Protein AF-A0A1H9TPV3-F1 (afdb_monomer)

Mean predicted aligned error: 10.5 Å

Sequence (121 aa):
MAPLAILGAVPGAVLAAYFYRLIKKPIMSWVGEFLGTGIIGSILSTPVMNWYWTMTANGDNELLAKASAAQSLFLFMPRFICATLIGGALGLTVVHGLRYSAYFVNLEHLYLKPSKKLGEK

Structure (mmCIF, N/CA/C/O backbone):
data_AF-A0A1H9TPV3-F1
#
_entry.id   AF-A0A1H9TPV3-F1
#
loop_
_atom_site.group_PDB
_atom_site.id
_atom_site.type_symbol
_atom_site.label_atom_id
_atom_site.label_alt_id
_atom_site.label_comp_id
_atom_site.label_asym_id
_atom_site.label_entity_id
_atom_site.label_seq_id
_atom_site.pdbx_PDB_ins_code
_atom_site.Cartn_x
_atom_site.Cartn_y
_atom_site.Cartn_z
_atom_site.occupancy
_atom_site.B_iso_or_equiv
_atom_site.auth_seq_id
_atom_site.auth_comp_id
_atom_site.auth_asym_id
_atom_site.auth_atom_id
_atom_site.pdbx_PDB_model_num
ATOM 1 N N . MET A 1 1 ? 15.555 -4.461 -5.938 1.00 46.47 1 MET A N 1
ATOM 2 C CA . MET A 1 1 ? 14.194 -4.584 -5.357 1.00 46.47 1 MET A CA 1
ATOM 3 C C . MET A 1 1 ? 13.685 -3.266 -4.777 1.00 46.47 1 MET A C 1
ATOM 5 O O . MET A 1 1 ? 12.577 -2.877 -5.115 1.00 46.47 1 MET A O 1
ATOM 9 N N . ALA A 1 2 ? 14.480 -2.554 -3.968 1.00 53.75 2 ALA A N 1
ATOM 10 C CA . ALA A 1 2 ? 14.039 -1.342 -3.263 1.00 53.75 2 ALA A CA 1
ATOM 11 C C . ALA A 1 2 ? 13.484 -0.187 -4.139 1.00 53.75 2 ALA A C 1
ATOM 13 O O . ALA A 1 2 ? 12.455 0.367 -3.758 1.00 53.75 2 ALA A O 1
ATOM 14 N N . PRO A 1 3 ? 14.051 0.158 -5.317 1.00 62.56 3 PRO A N 1
ATOM 15 C CA . PRO A 1 3 ? 13.566 1.320 -6.075 1.00 62.56 3 PRO A CA 1
ATOM 16 C C . PRO A 1 3 ? 12.153 1.143 -6.654 1.00 62.56 3 PRO A C 1
ATOM 18 O O . PRO A 1 3 ? 11.388 2.098 -6.744 1.00 62.56 3 PRO A O 1
ATOM 21 N N . LEU A 1 4 ? 11.772 -0.088 -7.010 1.00 65.00 4 LEU A N 1
ATOM 22 C CA . LEU A 1 4 ? 10.499 -0.354 -7.694 1.00 65.00 4 LEU A CA 1
ATOM 23 C C . LEU A 1 4 ? 9.310 -0.392 -6.744 1.00 65.00 4 LEU A C 1
ATOM 25 O O . LEU A 1 4 ? 8.201 -0.035 -7.127 1.00 65.00 4 LEU A O 1
ATOM 29 N N . ALA A 1 5 ? 9.545 -0.793 -5.495 1.00 67.81 5 ALA A N 1
ATOM 30 C CA . ALA A 1 5 ? 8.518 -0.736 -4.465 1.00 67.81 5 ALA A CA 1
ATOM 31 C C . ALA A 1 5 ? 8.112 0.717 -4.173 1.00 67.81 5 ALA A C 1
ATOM 33 O O . ALA A 1 5 ? 6.928 1.005 -4.034 1.00 67.81 5 ALA A O 1
ATOM 34 N N . ILE A 1 6 ? 9.081 1.640 -4.158 1.00 72.94 6 ILE A N 1
ATOM 35 C CA . ILE A 1 6 ? 8.832 3.070 -3.931 1.00 72.94 6 ILE A CA 1
ATOM 36 C C . ILE A 1 6 ? 8.018 3.666 -5.089 1.00 72.94 6 ILE A C 1
ATOM 38 O O . ILE A 1 6 ? 7.047 4.381 -4.849 1.00 72.94 6 ILE A O 1
ATOM 42 N N . LEU A 1 7 ? 8.350 3.318 -6.338 1.00 78.25 7 LEU A N 1
ATOM 43 C CA . LEU A 1 7 ? 7.632 3.795 -7.527 1.00 78.25 7 LEU A CA 1
ATOM 44 C C . LEU A 1 7 ? 6.160 3.371 -7.564 1.00 78.25 7 LEU A C 1
ATOM 46 O O . LEU A 1 7 ? 5.327 4.136 -8.039 1.00 78.25 7 LEU A O 1
ATOM 50 N N . GLY A 1 8 ? 5.833 2.179 -7.062 1.00 74.19 8 GLY A N 1
ATOM 51 C CA . GLY A 1 8 ? 4.444 1.730 -6.936 1.00 74.19 8 GLY A CA 1
ATOM 52 C C . GLY A 1 8 ? 3.726 2.320 -5.718 1.00 74.19 8 GLY A C 1
ATOM 53 O O . GLY A 1 8 ? 2.557 2.686 -5.814 1.00 74.19 8 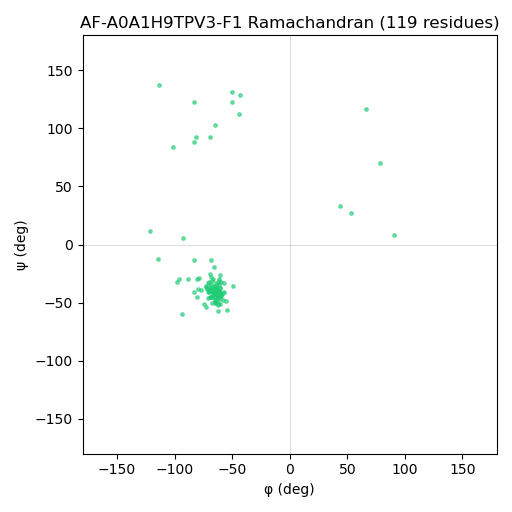GLY A O 1
ATOM 54 N N . ALA A 1 9 ? 4.424 2.456 -4.587 1.00 81.06 9 ALA A N 1
ATOM 55 C CA . ALA A 1 9 ? 3.831 2.901 -3.327 1.00 81.06 9 ALA A CA 1
ATOM 56 C C . ALA A 1 9 ? 3.395 4.373 -3.344 1.00 81.06 9 ALA A C 1
ATOM 58 O O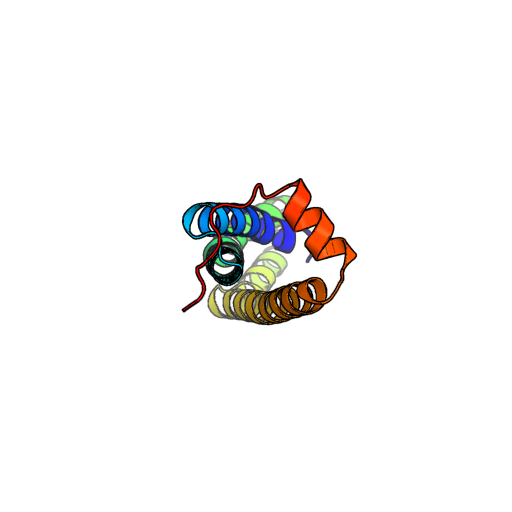 . ALA A 1 9 ? 2.380 4.711 -2.742 1.00 81.06 9 ALA A O 1
ATOM 59 N N . VAL A 1 10 ? 4.119 5.253 -4.043 1.00 84.12 10 VAL A N 1
ATOM 60 C CA . VAL A 1 10 ? 3.766 6.681 -4.139 1.00 84.12 10 VAL A CA 1
ATOM 61 C C . VAL A 1 10 ? 2.397 6.903 -4.811 1.00 84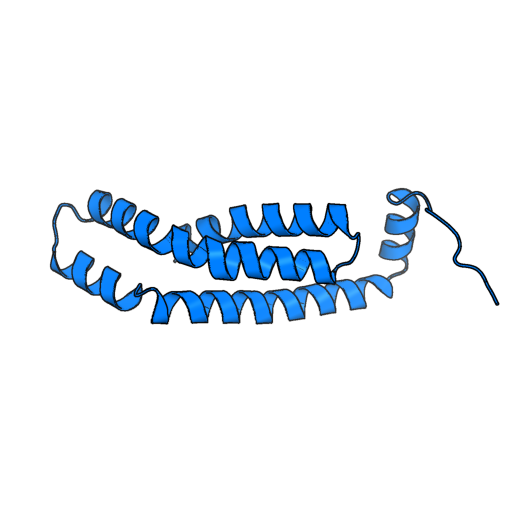.12 10 VAL A C 1
ATOM 63 O O . VAL A 1 10 ? 1.522 7.486 -4.167 1.00 84.12 10 VAL A O 1
ATOM 66 N N . PRO A 1 11 ? 2.139 6.435 -6.051 1.00 84.50 11 PRO A N 1
ATOM 67 C CA . PRO A 1 11 ? 0.817 6.561 -6.666 1.00 84.50 11 PRO A CA 1
ATOM 68 C C . PRO A 1 11 ? -0.255 5.770 -5.904 1.00 84.50 11 PRO A C 1
ATOM 70 O O . PRO A 1 11 ? -1.392 6.232 -5.810 1.00 84.50 11 PRO A O 1
ATOM 73 N N . GLY A 1 12 ? 0.107 4.631 -5.304 1.00 85.44 12 GLY A N 1
ATOM 74 C CA . GLY A 1 12 ? -0.743 3.869 -4.388 1.00 85.44 12 GLY A CA 1
ATOM 75 C C . GLY A 1 12 ? -1.274 4.684 -3.218 1.00 85.44 12 GLY A C 1
ATOM 76 O O . GLY A 1 12 ? -2.485 4.807 -3.052 1.00 85.44 12 GLY A O 1
ATOM 77 N N . ALA A 1 13 ? -0.375 5.291 -2.445 1.00 86.62 13 ALA A N 1
ATOM 78 C CA . ALA A 1 13 ? -0.716 6.091 -1.275 1.00 86.62 13 ALA A CA 1
ATOM 79 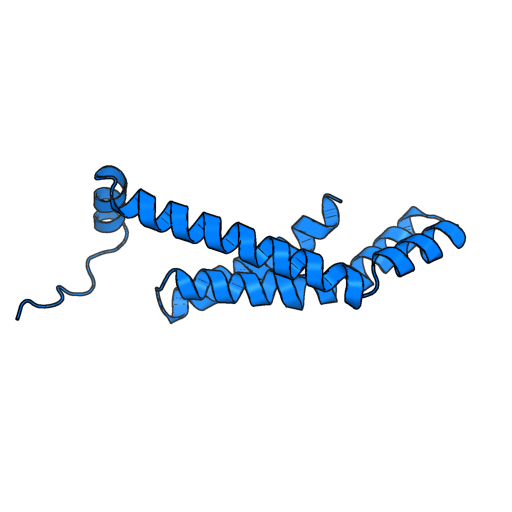C C . ALA A 1 13 ? -1.532 7.340 -1.645 1.00 86.62 13 ALA A C 1
ATOM 81 O O . ALA A 1 13 ? -2.464 7.712 -0.928 1.00 86.62 13 ALA A O 1
ATOM 82 N N . VAL A 1 14 ? -1.229 7.968 -2.787 1.00 89.06 14 VAL A N 1
ATOM 83 C CA . VAL A 1 14 ? -1.991 9.119 -3.294 1.00 89.06 14 VAL A CA 1
ATOM 84 C C . VAL A 1 14 ? -3.424 8.715 -3.645 1.00 89.06 14 VAL A C 1
ATOM 86 O O . VAL A 1 14 ? -4.366 9.384 -3.211 1.00 89.06 14 VAL A O 1
ATOM 89 N N . LEU A 1 15 ? -3.618 7.611 -4.376 1.00 86.44 15 LEU A N 1
ATOM 90 C CA . LEU A 1 15 ? -4.959 7.115 -4.700 1.00 86.44 15 LEU A CA 1
ATOM 91 C C . LEU A 1 15 ? -5.704 6.638 -3.451 1.00 86.44 15 LEU A C 1
ATOM 93 O O . LEU A 1 15 ? -6.882 6.954 -3.296 1.00 86.44 15 LEU A O 1
ATOM 97 N N . ALA A 1 16 ? -5.035 5.932 -2.541 1.00 86.94 16 ALA A N 1
ATOM 98 C CA . ALA A 1 16 ? -5.608 5.496 -1.272 1.00 86.94 16 ALA A CA 1
ATOM 99 C C . ALA A 1 16 ? -6.159 6.689 -0.472 1.00 86.94 16 ALA A C 1
ATOM 101 O O . ALA A 1 16 ? -7.325 6.693 -0.067 1.00 86.94 16 ALA A O 1
ATOM 102 N N . ALA A 1 17 ? -5.367 7.757 -0.340 1.00 85.50 17 ALA A N 1
ATOM 103 C CA . ALA A 1 17 ? -5.796 8.993 0.303 1.00 85.50 17 ALA A CA 1
ATOM 104 C C . ALA A 1 17 ? -6.947 9.679 -0.455 1.00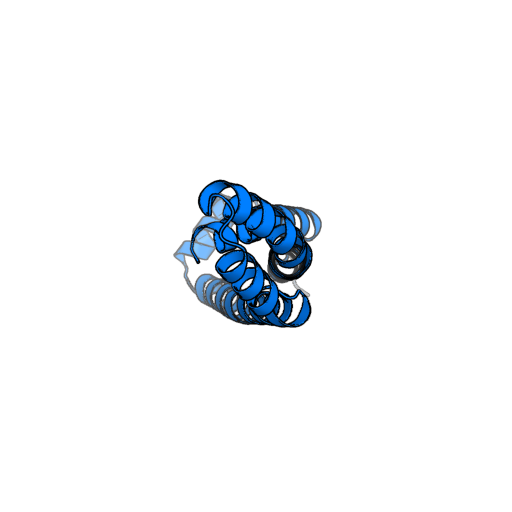 85.50 17 ALA A C 1
ATOM 106 O O . ALA A 1 17 ? -7.893 10.162 0.171 1.00 85.50 17 ALA A O 1
ATOM 107 N N . TYR A 1 18 ? -6.905 9.707 -1.790 1.00 90.50 18 TYR A N 1
ATOM 108 C CA . TYR A 1 18 ? -7.956 10.301 -2.619 1.00 90.50 18 TYR A CA 1
ATOM 109 C C . TYR A 1 18 ? -9.304 9.583 -2.442 1.00 90.50 18 TYR A C 1
ATOM 111 O O . TYR A 1 18 ? -10.300 10.216 -2.084 1.00 90.50 18 TYR A O 1
ATOM 119 N N . PHE A 1 19 ? -9.335 8.256 -2.585 1.00 87.25 19 PHE A N 1
ATOM 120 C CA . PHE A 1 19 ? -10.551 7.458 -2.403 1.00 87.25 19 PHE A CA 1
ATOM 121 C C . PHE A 1 19 ? -11.056 7.474 -0.954 1.00 87.25 19 PHE A C 1
ATOM 123 O O . PHE A 1 19 ? -12.268 7.547 -0.719 1.00 87.25 19 PHE A O 1
ATOM 130 N N . TYR A 1 20 ? -10.153 7.489 0.032 1.00 85.62 20 TYR A N 1
ATOM 131 C CA . TYR A 1 20 ? -10.539 7.659 1.432 1.00 85.62 20 TYR A CA 1
ATOM 132 C C . TYR A 1 20 ? -11.185 9.026 1.693 1.00 85.62 20 TYR A C 1
ATOM 134 O O . TYR A 1 20 ? -12.157 9.113 2.444 1.00 85.62 20 TYR A O 1
ATOM 142 N N . ARG A 1 21 ? -10.710 10.106 1.055 1.00 85.12 21 ARG A N 1
ATOM 143 C CA . ARG A 1 21 ? -11.324 11.438 1.198 1.00 85.12 21 ARG A CA 1
ATOM 144 C C . ARG A 1 21 ? -12.741 11.497 0.637 1.00 85.12 21 ARG A C 1
ATOM 146 O O . ARG A 1 21 ? -13.561 12.184 1.241 1.00 85.12 21 ARG A O 1
ATOM 153 N N . LEU A 1 22 ? -13.019 10.783 -0.454 1.00 83.69 22 LEU A N 1
ATOM 154 C CA . LEU A 1 22 ? -14.335 10.775 -1.097 1.00 83.69 22 LEU A CA 1
ATOM 155 C C . LEU A 1 22 ? -15.393 10.039 -0.268 1.00 83.69 22 LEU A C 1
ATOM 157 O O . LEU A 1 22 ? -16.500 10.539 -0.102 1.00 83.69 22 LEU A O 1
ATOM 161 N N . ILE A 1 23 ? -15.062 8.852 0.249 1.00 82.25 23 ILE A N 1
ATOM 162 C CA . ILE A 1 23 ? -16.073 7.929 0.799 1.00 82.25 23 ILE A CA 1
ATOM 163 C C . ILE A 1 23 ? -15.916 7.728 2.315 1.00 82.25 23 ILE A C 1
ATOM 165 O O . ILE A 1 23 ? -16.824 7.214 2.964 1.00 82.25 23 ILE A O 1
ATOM 169 N N . LYS A 1 24 ? -14.789 8.159 2.907 1.00 79.69 24 LYS A N 1
ATOM 170 C CA . LYS A 1 24 ? -14.482 8.071 4.351 1.00 79.69 24 LYS A CA 1
ATOM 171 C C . LYS A 1 24 ? -14.622 6.656 4.927 1.00 79.69 24 LYS A C 1
ATOM 173 O O . LYS A 1 24 ? -14.885 6.480 6.112 1.00 79.69 24 LYS A O 1
ATOM 178 N N . LYS A 1 25 ? -14.434 5.632 4.088 1.00 81.81 25 LYS A N 1
ATOM 179 C CA . LYS A 1 25 ? -14.432 4.221 4.489 1.00 81.81 25 LYS A CA 1
ATOM 180 C C . LYS A 1 25 ? -13.037 3.621 4.305 1.00 81.81 25 LYS A C 1
ATOM 182 O O . LYS A 1 25 ? -12.444 3.825 3.246 1.00 81.81 25 LYS A O 1
ATOM 187 N N . PRO A 1 26 ? -12.538 2.819 5.263 1.00 82.06 26 PRO A N 1
ATOM 188 C CA . PRO A 1 26 ? -11.208 2.207 5.173 1.00 82.06 26 PRO A CA 1
ATOM 189 C C . PRO A 1 26 ? -11.077 1.266 3.964 1.00 82.06 26 PRO A C 1
ATOM 191 O O . PRO A 1 26 ? -10.029 1.225 3.329 1.00 82.06 26 PRO A O 1
ATOM 194 N N . ILE A 1 27 ? -12.171 0.605 3.562 1.00 85.19 27 ILE A N 1
ATOM 195 C CA . ILE A 1 27 ? -12.217 -0.239 2.356 1.00 85.19 27 ILE A CA 1
ATOM 196 C C . ILE A 1 27 ? -11.880 0.546 1.075 1.00 85.19 27 ILE A C 1
ATOM 198 O O . ILE A 1 27 ? -11.278 0.002 0.159 1.00 85.19 27 ILE A O 1
ATOM 202 N N . MET A 1 28 ? -12.217 1.839 1.014 1.00 86.12 28 MET A N 1
ATOM 203 C CA . MET A 1 28 ? -11.958 2.672 -0.165 1.00 86.12 28 MET A CA 1
ATOM 204 C C . MET A 1 28 ? -10.504 3.128 -0.243 1.00 86.12 28 MET A C 1
ATOM 206 O O . MET A 1 28 ? -9.973 3.271 -1.339 1.00 86.12 28 MET A O 1
ATOM 210 N N . SER A 1 29 ? -9.835 3.264 0.905 1.00 87.69 29 SER A N 1
ATOM 211 C CA . SER A 1 29 ? -8.380 3.429 0.943 1.00 87.69 29 SER A CA 1
ATOM 212 C C . SER A 1 29 ? -7.689 2.210 0.334 1.00 87.69 29 SER A C 1
ATOM 214 O O . SER A 1 29 ? -6.799 2.354 -0.498 1.00 87.69 29 SER A O 1
ATOM 216 N N . TRP A 1 30 ? -8.152 1.008 0.690 1.00 89.62 30 TRP A N 1
ATOM 217 C CA . TRP A 1 30 ? -7.604 -0.233 0.150 1.00 89.62 30 TRP A CA 1
ATOM 218 C C . TRP A 1 30 ? -7.826 -0.383 -1.360 1.00 89.62 30 TRP A C 1
ATOM 220 O O . TRP A 1 30 ? -6.898 -0.743 -2.077 1.00 89.62 30 TRP A O 1
ATOM 230 N N . VAL A 1 31 ? -9.019 -0.049 -1.866 1.00 88.50 31 VAL A N 1
ATOM 231 C CA . VAL A 1 31 ? -9.294 -0.048 -3.316 1.00 88.50 31 VAL A CA 1
ATOM 232 C C . VAL A 1 31 ? -8.370 0.927 -4.051 1.00 88.50 31 VAL A C 1
ATOM 234 O O . VAL A 1 31 ? -7.833 0.589 -5.105 1.00 88.50 31 VAL A O 1
ATOM 237 N N . GLY A 1 32 ? -8.137 2.114 -3.483 1.00 87.75 32 GLY A N 1
ATOM 238 C CA . GLY A 1 32 ? -7.183 3.074 -4.033 1.00 87.75 32 GLY A CA 1
ATOM 239 C C . GLY A 1 32 ? -5.755 2.529 -4.081 1.00 87.75 32 GLY A C 1
ATOM 240 O O . GLY A 1 32 ? -5.071 2.699 -5.086 1.00 87.75 32 GLY A O 1
ATOM 241 N N . GLU A 1 33 ? -5.328 1.810 -3.046 1.00 88.31 33 GLU A N 1
ATOM 242 C CA . GLU A 1 33 ? -4.000 1.198 -2.997 1.00 88.31 33 GLU A CA 1
ATOM 243 C C . GLU A 1 33 ? -3.851 0.013 -3.959 1.00 88.31 33 GLU A C 1
ATOM 245 O O . GLU A 1 33 ? -2.825 -0.131 -4.623 1.00 88.31 33 GLU A O 1
ATOM 250 N N . PHE A 1 34 ? -4.898 -0.798 -4.106 1.00 89.81 34 PHE A N 1
ATOM 251 C CA . PHE A 1 34 ? -4.954 -1.876 -5.089 1.00 89.81 34 PHE A CA 1
ATOM 252 C C . PHE A 1 34 ? -4.831 -1.341 -6.521 1.00 89.81 34 PHE A C 1
ATOM 254 O O . PHE A 1 34 ? -4.031 -1.839 -7.313 1.00 89.81 34 PHE A O 1
ATOM 261 N N . LEU A 1 35 ? -5.581 -0.289 -6.857 1.00 88.81 35 LEU A N 1
ATOM 262 C CA . LEU A 1 35 ? -5.515 0.335 -8.179 1.00 88.81 35 LEU A CA 1
ATOM 263 C C . LEU A 1 35 ? -4.177 1.056 -8.399 1.00 88.81 35 LEU A C 1
ATOM 265 O O . LEU A 1 35 ? -3.556 0.897 -9.451 1.00 88.81 35 LEU A O 1
ATOM 269 N N . GLY A 1 36 ? -3.716 1.822 -7.411 1.00 86.06 36 GLY A N 1
ATOM 270 C CA . GLY A 1 36 ? -2.518 2.650 -7.515 1.00 86.06 36 GLY A CA 1
ATOM 271 C C . GLY A 1 36 ? -1.214 1.854 -7.472 1.00 86.06 36 GLY A C 1
ATOM 272 O O . GLY A 1 36 ? -0.398 1.997 -8.375 1.00 86.06 36 GLY A O 1
ATOM 273 N N . THR A 1 37 ? -1.017 0.977 -6.487 1.00 88.38 37 THR A N 1
ATOM 274 C CA . THR A 1 37 ? 0.200 0.151 -6.378 1.00 88.38 37 THR A CA 1
ATOM 275 C C . THR A 1 37 ? 0.109 -1.096 -7.258 1.00 88.38 37 THR A C 1
ATOM 277 O O . THR A 1 37 ? 1.086 -1.467 -7.908 1.00 88.38 37 THR A O 1
ATOM 280 N N . GLY A 1 38 ? -1.057 -1.748 -7.299 1.00 84.31 38 GLY A N 1
ATOM 281 C CA . GLY A 1 38 ? -1.251 -3.021 -7.996 1.00 84.31 38 GLY A CA 1
ATOM 282 C C . GLY A 1 38 ? -1.270 -2.878 -9.517 1.00 84.31 38 GLY A C 1
ATOM 283 O O . GLY A 1 38 ? -0.494 -3.544 -10.204 1.00 84.31 38 GLY A O 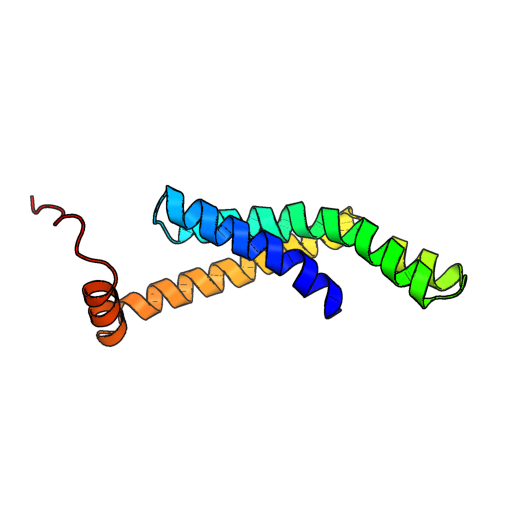1
ATOM 284 N N . ILE A 1 39 ? -2.120 -1.996 -10.052 1.00 84.94 39 ILE A N 1
ATOM 285 C CA . ILE A 1 39 ? -2.302 -1.835 -11.506 1.00 84.94 39 ILE A CA 1
ATOM 286 C C . ILE A 1 39 ? -1.399 -0.728 -12.054 1.00 84.94 39 ILE A C 1
ATOM 288 O O . ILE A 1 39 ? -0.542 -0.981 -12.895 1.00 84.94 39 ILE A O 1
ATOM 292 N N . ILE A 1 40 ? -1.548 0.501 -11.561 1.00 85.62 40 ILE A N 1
ATOM 293 C CA . ILE A 1 40 ? -0.812 1.655 -12.100 1.00 85.62 40 ILE A CA 1
ATOM 294 C C . ILE A 1 40 ? 0.687 1.518 -11.802 1.00 85.62 40 ILE A C 1
ATOM 296 O O . ILE A 1 40 ? 1.520 1.686 -12.692 1.00 85.62 40 ILE A O 1
ATOM 300 N N . GLY A 1 41 ? 1.037 1.145 -10.572 1.00 83.31 41 GLY A N 1
ATOM 301 C CA . GLY A 1 41 ? 2.413 0.958 -10.128 1.00 83.31 41 GLY A CA 1
ATOM 302 C C . GLY A 1 41 ? 3.137 -0.155 -10.880 1.00 83.31 41 GLY A C 1
ATOM 303 O O . GLY A 1 41 ? 4.308 0.011 -11.222 1.00 83.31 41 GLY A O 1
ATOM 304 N N . SER A 1 42 ? 2.455 -1.257 -11.208 1.00 81.88 42 SER A N 1
ATOM 305 C CA . SER A 1 42 ? 3.061 -2.337 -11.996 1.00 81.88 42 SER A CA 1
ATOM 306 C C . SER A 1 42 ? 3.286 -1.930 -13.452 1.00 81.88 42 SER A C 1
ATOM 308 O O . SER A 1 42 ? 4.371 -2.181 -13.977 1.00 81.88 42 SER A O 1
ATOM 310 N N . ILE A 1 43 ? 2.334 -1.223 -14.072 1.00 82.44 43 ILE A N 1
ATOM 311 C CA . ILE A 1 43 ? 2.476 -0.700 -15.439 1.00 82.44 43 ILE A CA 1
ATOM 312 C C . ILE A 1 43 ? 3.630 0.302 -15.510 1.00 82.44 43 ILE A C 1
ATOM 314 O O . ILE A 1 43 ? 4.514 0.137 -16.348 1.00 82.44 43 ILE A O 1
ATOM 318 N N . LEU A 1 44 ? 3.679 1.289 -14.607 1.00 80.12 44 LEU A N 1
ATOM 319 C CA . LEU A 1 44 ? 4.725 2.321 -14.586 1.00 80.12 44 LEU A CA 1
ATOM 320 C C . LEU A 1 44 ? 6.109 1.776 -14.212 1.00 80.12 44 LEU A C 1
ATOM 322 O O . LEU A 1 44 ? 7.121 2.304 -14.669 1.00 80.12 44 LEU A O 1
ATOM 326 N N . SER A 1 45 ? 6.181 0.697 -13.432 1.00 76.94 45 SER A N 1
ATOM 327 C CA . SER A 1 45 ? 7.464 0.086 -13.066 1.00 76.94 45 SER A CA 1
ATOM 328 C C . SER A 1 45 ? 8.190 -0.537 -14.262 1.00 76.94 45 SER A C 1
ATOM 330 O O . SER A 1 45 ? 9.422 -0.555 -14.277 1.00 76.94 45 SER A O 1
ATOM 332 N N . THR A 1 46 ? 7.459 -1.018 -15.278 1.00 72.69 46 THR A N 1
ATOM 333 C CA . THR A 1 46 ? 8.061 -1.659 -16.461 1.00 72.69 46 THR A CA 1
ATOM 334 C C . THR A 1 46 ? 8.928 -0.713 -17.316 1.00 72.69 46 THR A C 1
ATOM 336 O O . THR A 1 46 ? 10.090 -1.066 -17.543 1.00 72.69 46 THR A O 1
ATOM 339 N N . PRO A 1 47 ? 8.479 0.493 -17.738 1.00 73.56 47 PRO A N 1
ATOM 340 C CA . PRO A 1 47 ? 9.329 1.429 -18.473 1.00 73.56 47 PRO A CA 1
ATOM 341 C C . PRO A 1 47 ? 10.386 2.085 -17.581 1.00 73.56 47 PRO A C 1
ATOM 343 O O . PRO A 1 47 ? 11.511 2.284 -18.034 1.00 73.56 47 PRO A O 1
ATOM 346 N N . VAL A 1 48 ? 10.064 2.393 -16.317 1.00 74.81 48 VAL A N 1
ATOM 347 C CA . VAL A 1 48 ? 10.998 3.090 -15.419 1.00 74.81 48 VAL A CA 1
ATOM 348 C C . VAL A 1 48 ? 12.209 2.222 -15.099 1.00 74.81 48 VAL A C 1
ATOM 350 O O . VAL A 1 48 ? 13.333 2.717 -15.127 1.00 74.81 48 VAL A O 1
ATOM 353 N N . MET A 1 49 ? 12.020 0.921 -14.859 1.00 72.75 49 MET A N 1
ATOM 354 C CA . MET A 1 49 ? 13.169 0.038 -14.676 1.00 72.75 49 MET A CA 1
ATOM 355 C C . MET A 1 49 ? 13.930 -0.163 -15.984 1.00 72.75 49 MET A C 1
ATOM 357 O O . MET A 1 49 ? 15.154 -0.154 -15.946 1.00 72.75 49 MET A O 1
ATOM 361 N N . ASN A 1 50 ? 13.261 -0.308 -17.133 1.00 70.56 50 ASN A N 1
ATOM 362 C CA . ASN A 1 50 ? 13.990 -0.437 -18.395 1.00 70.56 50 ASN A CA 1
ATOM 363 C C . ASN A 1 50 ? 14.896 0.785 -18.630 1.00 70.56 50 ASN A C 1
ATOM 365 O O . ASN A 1 50 ? 16.066 0.637 -18.971 1.00 70.56 50 ASN A O 1
ATOM 369 N N . TRP A 1 51 ? 14.396 1.986 -18.335 1.00 72.75 51 TRP A N 1
ATOM 370 C CA . TRP A 1 51 ? 15.176 3.220 -18.395 1.00 72.75 51 TRP A CA 1
ATOM 371 C C . TRP A 1 51 ? 16.327 3.251 -17.374 1.00 72.75 51 TRP A C 1
ATOM 373 O O . TRP A 1 51 ? 17.473 3.499 -17.748 1.00 72.75 51 TRP A O 1
ATOM 383 N N . TYR A 1 52 ? 16.055 2.924 -16.106 1.00 72.25 52 TYR A N 1
ATOM 384 C CA . TYR A 1 52 ? 17.062 2.901 -15.037 1.00 72.25 52 TYR A CA 1
ATOM 385 C C . TYR A 1 52 ? 18.180 1.881 -15.304 1.00 72.25 52 TYR A C 1
ATOM 387 O O . TYR A 1 52 ? 19.361 2.162 -15.100 1.00 72.25 52 TYR A O 1
ATOM 395 N N . TRP A 1 53 ? 17.816 0.696 -15.796 1.00 67.31 53 TRP A N 1
ATOM 396 C CA . TRP A 1 53 ? 18.758 -0.374 -16.110 1.00 67.31 53 TRP A CA 1
ATOM 397 C C . TRP A 1 53 ? 19.573 -0.061 -17.364 1.00 67.31 53 TRP A C 1
ATOM 399 O O . TRP A 1 53 ? 20.767 -0.331 -17.383 1.00 67.31 53 TRP A O 1
ATOM 409 N N . THR A 1 54 ? 18.976 0.590 -18.366 1.00 66.06 54 THR A N 1
ATOM 410 C CA . THR A 1 54 ? 19.706 1.060 -19.557 1.00 66.06 54 THR A CA 1
ATOM 411 C C . THR A 1 54 ? 20.758 2.111 -19.196 1.00 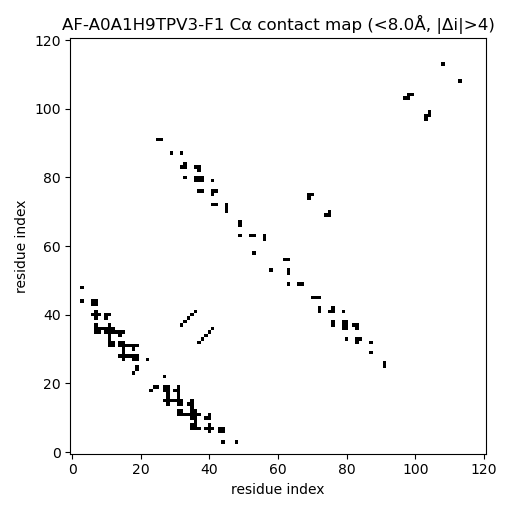66.06 54 THR A C 1
ATOM 413 O O . THR A 1 54 ? 21.867 2.062 -19.718 1.00 66.06 54 THR A O 1
ATOM 416 N N . MET A 1 55 ? 20.457 3.019 -18.259 1.00 65.88 55 MET A N 1
ATOM 417 C CA . MET A 1 55 ? 21.446 3.982 -17.751 1.00 65.88 55 MET A CA 1
ATOM 418 C C . MET A 1 55 ? 22.534 3.343 -16.879 1.00 65.88 55 MET A C 1
ATOM 420 O O . MET A 1 55 ? 23.663 3.820 -16.873 1.00 65.88 55 MET A O 1
ATOM 424 N N . THR A 1 56 ? 22.208 2.286 -16.131 1.00 65.12 56 THR A N 1
ATOM 425 C CA . THR A 1 56 ? 23.137 1.676 -15.162 1.00 65.12 56 THR A CA 1
ATOM 426 C C . THR A 1 56 ? 24.025 0.594 -15.790 1.00 65.12 56 THR A C 1
ATOM 428 O O . THR A 1 56 ? 25.147 0.388 -15.339 1.00 65.12 56 THR A O 1
ATOM 431 N N . ALA A 1 57 ? 23.548 -0.103 -16.827 1.00 60.97 57 ALA A N 1
ATOM 432 C CA . ALA A 1 57 ? 24.203 -1.291 -17.380 1.00 60.97 57 ALA A CA 1
ATOM 433 C C . ALA A 1 57 ? 25.172 -1.026 -18.550 1.00 60.97 57 ALA A C 1
ATOM 435 O O . ALA A 1 57 ? 25.652 -1.992 -19.129 1.00 60.97 57 ALA A O 1
ATOM 436 N N . ASN A 1 58 ? 25.451 0.232 -18.931 1.00 60.44 58 ASN A N 1
ATOM 437 C CA . ASN A 1 58 ? 26.438 0.599 -19.971 1.00 60.44 58 ASN A CA 1
ATOM 438 C C . ASN A 1 58 ? 26.410 -0.271 -21.258 1.00 60.44 58 ASN A C 1
ATOM 440 O O . ASN A 1 58 ? 27.441 -0.492 -21.886 1.00 60.44 58 ASN A O 1
ATOM 444 N N . GLY A 1 59 ? 25.235 -0.758 -21.678 1.00 58.50 59 GLY A N 1
ATOM 445 C CA . GLY A 1 59 ? 25.073 -1.536 -22.914 1.00 58.50 59 GLY A CA 1
ATOM 446 C C . GLY A 1 59 ? 25.214 -3.063 -22.804 1.00 58.50 59 GLY A C 1
ATOM 447 O O . GLY A 1 59 ? 25.183 -3.728 -23.841 1.00 58.50 59 GLY A O 1
ATOM 448 N N . ASP A 1 60 ? 25.307 -3.650 -21.604 1.00 62.22 60 ASP A N 1
ATOM 449 C CA . ASP A 1 60 ? 25.294 -5.113 -21.437 1.00 62.22 60 ASP A CA 1
ATOM 450 C C . ASP A 1 60 ? 23.908 -5.712 -21.754 1.00 62.22 60 ASP A C 1
ATOM 452 O O . ASP A 1 60 ? 23.008 -5.822 -20.910 1.00 62.22 60 ASP A O 1
ATOM 456 N N . ASN A 1 61 ? 23.741 -6.122 -23.013 1.00 61.56 61 ASN A N 1
ATOM 457 C CA . ASN A 1 61 ? 22.483 -6.608 -23.589 1.00 61.56 61 ASN A CA 1
ATOM 458 C C . ASN A 1 61 ? 21.920 -7.864 -22.894 1.00 61.56 61 ASN A C 1
ATOM 460 O O . ASN A 1 61 ? 20.705 -8.070 -22.881 1.00 61.56 61 ASN A O 1
ATOM 464 N N . GLU A 1 62 ? 22.765 -8.695 -22.274 1.00 60.78 62 GLU A N 1
ATOM 465 C CA . GLU A 1 62 ? 22.321 -9.916 -21.582 1.00 60.78 62 GLU A CA 1
ATOM 466 C C . GLU A 1 62 ? 21.579 -9.608 -20.267 1.00 60.78 62 GLU A C 1
ATOM 468 O O . GLU A 1 62 ? 20.563 -10.234 -19.946 1.00 60.78 62 GLU A O 1
ATOM 473 N N . LEU A 1 63 ? 22.043 -8.600 -19.520 1.00 59.78 63 LEU A N 1
ATOM 474 C CA . LEU A 1 63 ? 21.398 -8.141 -18.287 1.00 59.78 63 LEU A CA 1
ATOM 475 C C . LEU A 1 63 ? 20.057 -7.458 -18.581 1.00 59.78 63 LEU A C 1
ATOM 477 O O . LEU A 1 63 ? 19.089 -7.665 -17.848 1.00 59.78 63 LEU A O 1
ATOM 481 N N . LEU A 1 64 ? 19.980 -6.713 -19.686 1.00 60.34 64 LEU A N 1
ATOM 482 C CA . LEU A 1 64 ? 18.748 -6.095 -20.183 1.00 60.34 64 LEU A CA 1
ATOM 483 C C . LEU A 1 64 ? 17.712 -7.150 -20.611 1.00 60.34 64 LEU A C 1
ATOM 485 O O . LEU A 1 64 ? 16.534 -7.048 -20.258 1.00 60.34 64 LEU A O 1
ATOM 489 N N . ALA A 1 65 ? 18.153 -8.217 -21.285 1.00 59.59 65 ALA A N 1
ATOM 490 C CA . ALA A 1 65 ? 17.288 -9.326 -21.685 1.00 59.59 65 ALA A CA 1
ATOM 491 C C . ALA A 1 65 ? 16.716 -10.087 -20.472 1.00 59.59 65 ALA A C 1
ATOM 493 O O . ALA A 1 65 ? 15.504 -10.329 -20.414 1.00 59.59 65 ALA A O 1
ATOM 494 N N . LYS A 1 66 ? 17.551 -10.397 -19.466 1.00 57.81 66 LYS A N 1
ATOM 495 C CA . LYS A 1 66 ? 17.124 -11.067 -18.219 1.00 57.81 66 LYS A CA 1
ATOM 496 C C . LYS A 1 66 ? 16.218 -10.186 -17.354 1.00 57.81 66 LYS A C 1
ATOM 498 O O . LYS A 1 66 ? 15.249 -10.695 -16.784 1.00 57.81 66 LYS A O 1
ATOM 503 N N . ALA A 1 67 ? 16.477 -8.877 -17.299 1.00 59.94 67 ALA A N 1
ATOM 504 C CA . ALA A 1 67 ? 15.601 -7.918 -16.630 1.00 59.94 67 ALA A CA 1
ATOM 505 C C . ALA A 1 67 ? 14.228 -7.839 -17.315 1.00 59.94 67 ALA A C 1
ATOM 507 O O . ALA A 1 67 ? 13.214 -7.858 -16.623 1.00 59.94 67 ALA A O 1
ATOM 508 N N . SER A 1 68 ? 14.163 -7.842 -18.653 1.00 58.03 68 SER A N 1
ATOM 509 C CA . SER A 1 68 ? 12.880 -7.797 -19.373 1.00 58.03 68 SER A CA 1
ATOM 510 C C . SER A 1 68 ? 12.031 -9.062 -19.169 1.00 58.03 68 SER A C 1
ATOM 512 O O . SER A 1 68 ? 10.818 -8.961 -18.990 1.00 58.03 68 SER A O 1
ATOM 514 N N . ALA A 1 69 ? 12.652 -10.247 -19.101 1.00 56.97 69 ALA A N 1
ATOM 515 C CA . ALA A 1 69 ? 11.945 -11.514 -18.903 1.00 56.97 69 ALA A CA 1
ATOM 516 C C . ALA A 1 69 ? 11.328 -11.619 -17.495 1.00 56.97 69 ALA A C 1
ATOM 518 O O . ALA A 1 69 ? 10.149 -11.952 -17.349 1.00 56.97 69 ALA A O 1
ATOM 519 N N . ALA A 1 70 ? 12.092 -11.253 -16.458 1.00 54.69 70 ALA A N 1
ATOM 520 C CA . ALA A 1 70 ? 11.627 -11.220 -15.066 1.00 54.69 70 ALA A CA 1
ATOM 521 C C . ALA A 1 70 ? 10.583 -10.116 -14.788 1.00 54.69 70 ALA A C 1
ATOM 523 O O . ALA A 1 70 ? 9.933 -10.107 -13.737 1.00 54.69 70 ALA A O 1
ATOM 524 N N . GLN A 1 71 ? 10.434 -9.181 -15.724 1.00 60.38 71 GLN A N 1
ATOM 525 C CA . GLN A 1 71 ? 9.623 -7.976 -15.605 1.00 60.38 71 GLN A CA 1
ATOM 526 C C . GLN A 1 71 ? 8.548 -7.881 -16.682 1.00 60.38 71 GLN A C 1
ATOM 528 O O . GLN A 1 71 ? 7.909 -6.837 -16.829 1.00 60.38 71 GLN A O 1
ATOM 533 N N . SER A 1 72 ? 8.321 -8.975 -17.415 1.00 63.12 72 SER A N 1
ATOM 534 C CA . SER A 1 72 ? 7.142 -9.094 -18.257 1.00 63.12 72 SER A CA 1
ATOM 535 C C . SER A 1 72 ? 5.925 -8.729 -17.410 1.00 63.12 72 SER A C 1
ATOM 5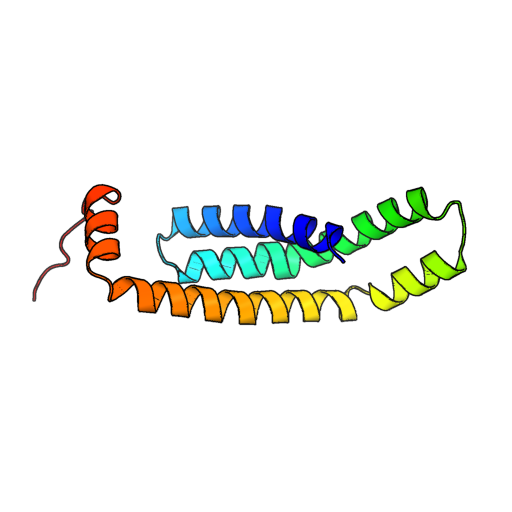37 O O . SER A 1 72 ? 5.780 -9.177 -16.266 1.00 63.12 72 SER A O 1
ATOM 539 N N . LEU A 1 73 ? 5.075 -7.858 -17.954 1.00 64.88 73 LEU A N 1
ATOM 540 C CA . LEU A 1 73 ? 3.915 -7.319 -17.245 1.00 64.88 73 LEU A CA 1
ATOM 541 C C . LEU A 1 73 ? 3.090 -8.446 -16.598 1.00 64.88 73 LEU A C 1
ATOM 543 O O . LEU A 1 73 ? 2.631 -8.313 -15.470 1.00 64.88 73 LEU A O 1
ATOM 547 N N . PHE A 1 74 ? 3.016 -9.599 -17.266 1.00 70.25 74 PHE A N 1
ATOM 548 C CA . PHE A 1 74 ? 2.314 -10.800 -16.822 1.00 70.25 74 PHE A CA 1
ATOM 549 C C . PHE A 1 74 ? 2.931 -11.533 -15.626 1.00 70.25 74 PHE A C 1
ATOM 551 O O . PHE A 1 74 ? 2.192 -12.196 -14.911 1.00 70.25 74 PHE A O 1
ATOM 558 N N . LEU A 1 75 ? 4.237 -11.426 -15.367 1.00 72.12 75 LEU A N 1
ATOM 559 C CA . LEU A 1 75 ? 4.869 -12.002 -14.167 1.00 72.12 75 LEU A CA 1
ATOM 560 C C . LEU A 1 75 ? 5.005 -10.970 -13.043 1.00 72.12 75 LEU A C 1
ATOM 562 O O . LEU A 1 75 ? 4.964 -11.307 -11.858 1.00 72.12 75 LEU A O 1
ATOM 566 N N . PHE A 1 76 ? 5.146 -9.697 -13.407 1.00 74.06 76 PHE A N 1
ATOM 567 C CA . PHE A 1 76 ? 5.351 -8.610 -12.459 1.00 74.06 76 PHE A CA 1
ATOM 568 C C . PHE A 1 76 ? 4.039 -8.138 -11.817 1.00 74.06 76 PHE A C 1
ATOM 570 O O . PHE A 1 76 ? 3.968 -8.000 -10.596 1.00 74.06 76 PHE A O 1
ATOM 577 N N . MET A 1 77 ? 2.983 -7.948 -12.613 1.00 81.00 77 MET A N 1
ATOM 578 C CA . MET A 1 77 ? 1.677 -7.465 -12.151 1.00 81.00 77 MET A CA 1
ATOM 579 C C . MET A 1 77 ? 1.015 -8.392 -11.115 1.00 81.00 77 MET A C 1
ATOM 581 O O . MET A 1 77 ? 0.571 -7.874 -10.087 1.00 81.00 77 MET A O 1
ATOM 585 N N . PRO A 1 78 ? 1.002 -9.736 -11.268 1.00 83.06 78 PRO A N 1
ATOM 586 C CA . PRO A 1 78 ? 0.409 -10.615 -10.260 1.00 83.06 78 PRO A CA 1
ATOM 587 C C . PRO A 1 78 ? 1.083 -10.493 -8.896 1.00 83.06 78 PRO A C 1
ATOM 589 O O . PRO A 1 78 ? 0.402 -10.495 -7.880 1.00 83.06 78 PRO A O 1
ATOM 592 N N . ARG A 1 79 ? 2.409 -10.311 -8.847 1.00 82.44 79 ARG A N 1
ATOM 593 C CA . ARG A 1 79 ? 3.131 -10.141 -7.578 1.00 82.44 79 ARG A CA 1
ATOM 594 C C . ARG A 1 79 ? 2.719 -8.860 -6.852 1.00 82.44 79 ARG A C 1
ATOM 596 O O . ARG A 1 79 ? 2.572 -8.880 -5.634 1.00 82.44 79 ARG A O 1
ATOM 603 N N . PHE A 1 80 ? 2.514 -7.767 -7.585 1.00 82.12 80 PHE A N 1
ATOM 604 C CA . PHE A 1 80 ? 2.041 -6.498 -7.018 1.00 82.12 80 PHE A CA 1
ATOM 605 C C . PHE A 1 80 ? 0.585 -6.591 -6.560 1.00 82.12 80 PHE A C 1
ATOM 607 O O . PHE A 1 80 ? 0.236 -6.105 -5.484 1.00 82.12 80 PHE A O 1
ATOM 614 N N . ILE A 1 81 ? -0.252 -7.292 -7.322 1.00 86.50 81 ILE A N 1
ATOM 615 C CA . ILE A 1 81 ? -1.626 -7.608 -6.932 1.00 86.50 81 ILE A CA 1
ATOM 616 C C . ILE A 1 81 ? -1.638 -8.448 -5.646 1.00 86.50 81 ILE A C 1
ATOM 618 O O . ILE A 1 81 ? -2.264 -8.057 -4.669 1.00 86.50 81 ILE A O 1
ATOM 622 N N . CYS A 1 82 ? -0.881 -9.542 -5.572 1.00 87.50 82 CYS A N 1
ATOM 623 C CA . CYS A 1 82 ? -0.799 -10.362 -4.362 1.00 87.50 82 CYS A CA 1
ATOM 624 C C . CYS A 1 82 ? -0.269 -9.569 -3.158 1.00 87.50 82 CYS A C 1
ATOM 626 O O . CYS A 1 82 ? -0.819 -9.677 -2.064 1.00 87.50 82 CYS A O 1
ATOM 628 N N . ALA A 1 83 ? 0.755 -8.734 -3.357 1.00 86.81 83 ALA A N 1
ATOM 629 C CA . ALA A 1 83 ? 1.299 -7.888 -2.299 1.00 86.81 83 ALA A CA 1
ATOM 630 C C . ALA A 1 83 ? 0.261 -6.885 -1.763 1.00 86.81 83 ALA A C 1
ATOM 632 O O . ALA A 1 83 ? 0.126 -6.742 -0.549 1.00 86.81 83 ALA A O 1
ATOM 633 N N . THR A 1 84 ? -0.510 -6.236 -2.642 1.00 88.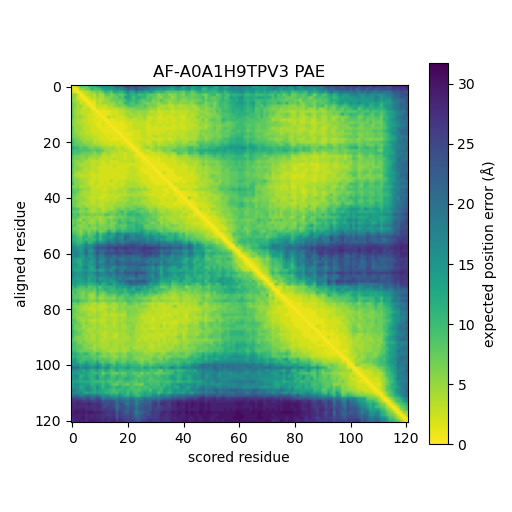62 84 THR A N 1
ATOM 634 C CA . THR A 1 84 ? -1.566 -5.281 -2.246 1.00 88.62 84 THR A CA 1
ATOM 635 C C . THR A 1 84 ? -2.781 -5.959 -1.608 1.00 88.62 84 THR A C 1
ATOM 637 O O . THR A 1 84 ? -3.381 -5.401 -0.687 1.00 88.62 84 THR A O 1
ATOM 640 N N . LEU A 1 85 ? -3.124 -7.182 -2.026 1.00 89.75 85 LEU A N 1
ATOM 641 C CA . LEU A 1 85 ? -4.162 -7.988 -1.378 1.00 89.75 85 LEU A CA 1
ATOM 642 C C . LEU A 1 85 ? -3.768 -8.343 0.064 1.00 89.75 85 LEU A C 1
ATOM 644 O O . LEU A 1 85 ? -4.542 -8.097 0.988 1.00 89.75 85 LEU A O 1
ATOM 648 N N . ILE A 1 86 ? -2.556 -8.871 0.267 1.00 91.31 86 ILE A N 1
ATOM 649 C CA . ILE A 1 86 ? -2.068 -9.280 1.594 1.00 91.31 86 ILE A CA 1
ATOM 650 C C . ILE A 1 86 ? -1.863 -8.060 2.497 1.00 91.31 86 ILE A C 1
ATOM 652 O O . ILE A 1 86 ? -2.369 -8.031 3.619 1.00 91.31 86 ILE A O 1
ATOM 656 N N . GLY A 1 87 ? -1.158 -7.034 2.010 1.00 87.44 87 GLY A N 1
ATOM 657 C CA . GLY A 1 87 ? -0.898 -5.810 2.773 1.00 87.44 87 GLY A CA 1
ATOM 658 C C . GLY A 1 87 ? -2.186 -5.087 3.156 1.00 87.44 87 GLY A C 1
ATOM 659 O O . GLY A 1 87 ? -2.336 -4.619 4.282 1.00 87.44 87 GLY A O 1
ATOM 660 N N . GLY A 1 88 ? -3.164 -5.088 2.256 1.00 87.88 88 GLY A N 1
ATOM 661 C CA . GLY A 1 88 ? -4.484 -4.549 2.517 1.00 87.88 88 GLY A CA 1
ATOM 662 C C . GLY A 1 88 ? -5.310 -5.319 3.534 1.00 87.88 88 GLY A C 1
ATOM 663 O O . GLY A 1 88 ? -5.903 -4.711 4.423 1.00 87.88 88 GLY A O 1
ATOM 664 N N . ALA A 1 89 ? -5.321 -6.651 3.446 1.00 88.69 89 ALA A N 1
ATOM 665 C CA . ALA A 1 89 ? -5.984 -7.498 4.434 1.00 88.69 89 ALA A CA 1
ATOM 666 C C . ALA A 1 89 ? -5.385 -7.291 5.835 1.00 88.69 89 ALA A C 1
ATOM 668 O O . ALA A 1 89 ? -6.123 -7.122 6.810 1.00 88.69 89 ALA A O 1
ATOM 669 N N . LEU A 1 90 ? -4.054 -7.219 5.931 1.00 89.50 90 LEU A N 1
ATOM 670 C CA . LEU A 1 90 ? -3.357 -6.897 7.176 1.00 89.50 90 LEU A CA 1
ATOM 671 C C . LEU A 1 90 ? -3.704 -5.487 7.670 1.00 89.50 90 LEU A C 1
ATOM 673 O O . LEU A 1 90 ? -4.066 -5.327 8.833 1.00 89.50 90 LEU A O 1
ATOM 677 N N . GLY A 1 91 ? -3.678 -4.480 6.795 1.00 88.25 91 GLY A N 1
ATOM 678 C CA . GLY A 1 91 ? -4.021 -3.100 7.144 1.00 88.25 91 GLY A CA 1
ATOM 679 C C . GLY A 1 91 ? -5.448 -2.961 7.678 1.00 88.25 91 GLY A C 1
ATOM 680 O O . GLY A 1 91 ? -5.665 -2.334 8.714 1.00 88.25 91 GLY A O 1
ATOM 681 N N . LEU A 1 92 ? -6.424 -3.605 7.033 1.00 87.12 92 LEU A N 1
ATOM 682 C CA . LEU A 1 92 ? -7.814 -3.617 7.497 1.00 87.12 92 LEU A CA 1
ATOM 683 C C . LEU A 1 92 ? -7.970 -4.348 8.834 1.00 87.12 92 LEU A C 1
ATOM 685 O O . LEU A 1 92 ? -8.723 -3.884 9.689 1.00 87.12 92 LEU A O 1
ATOM 689 N N . THR A 1 93 ? -7.240 -5.446 9.040 1.00 88.25 93 THR A N 1
ATOM 690 C CA . THR A 1 93 ? -7.239 -6.187 10.312 1.00 88.25 93 THR A CA 1
ATOM 691 C C . THR A 1 93 ? -6.674 -5.332 11.445 1.00 88.25 93 THR A C 1
ATOM 693 O O . THR A 1 93 ? -7.270 -5.256 12.518 1.00 88.25 93 THR A O 1
ATOM 696 N N . VAL A 1 94 ? -5.573 -4.620 11.196 1.00 89.50 94 VAL A N 1
ATOM 697 C CA . VAL A 1 94 ? -4.968 -3.685 12.156 1.00 89.50 94 VAL A CA 1
ATOM 698 C C . VAL A 1 94 ? -5.927 -2.544 12.484 1.00 89.50 94 VAL A C 1
ATOM 700 O O . VAL A 1 94 ? -6.136 -2.247 13.658 1.00 89.50 94 VAL A O 1
ATOM 703 N N . VAL A 1 95 ? -6.574 -1.945 11.478 1.00 85.25 95 VAL A N 1
ATOM 704 C CA . VAL A 1 95 ? -7.594 -0.905 11.697 1.00 85.25 95 VAL A CA 1
ATOM 705 C C . VAL A 1 95 ? -8.766 -1.453 12.508 1.00 85.25 95 VAL A C 1
ATOM 707 O O . VAL A 1 95 ? -9.248 -0.776 13.410 1.00 85.25 95 VAL A O 1
ATOM 710 N N . HIS A 1 96 ? -9.214 -2.679 12.236 1.00 85.31 96 HIS A N 1
ATOM 711 C CA . HIS A 1 96 ? -10.277 -3.312 13.012 1.00 85.31 96 HIS A CA 1
ATOM 712 C C . HIS A 1 96 ? -9.864 -3.528 14.476 1.00 85.31 96 HIS A C 1
ATOM 714 O O . HIS A 1 96 ? -10.634 -3.201 15.374 1.00 85.31 96 HIS A O 1
ATOM 720 N N . GLY A 1 97 ? -8.635 -3.990 14.727 1.00 84.69 97 GLY A N 1
ATOM 721 C CA . GLY A 1 97 ? -8.076 -4.147 16.073 1.00 84.69 97 GLY A CA 1
ATOM 722 C C . GLY A 1 97 ? -7.908 -2.820 16.822 1.00 84.69 97 GLY A C 1
ATOM 723 O O . GLY A 1 97 ? -8.243 -2.724 18.001 1.00 84.69 97 GLY A O 1
ATOM 724 N N . LEU A 1 98 ? -7.463 -1.765 16.133 1.00 83.25 98 LEU A N 1
ATOM 725 C CA . LEU A 1 98 ? -7.284 -0.427 16.708 1.00 83.25 98 LEU A CA 1
ATOM 726 C C . LEU A 1 98 ? -8.593 0.169 17.232 1.00 83.25 98 LEU A C 1
ATOM 728 O O . LEU A 1 98 ? -8.570 0.885 18.228 1.00 83.25 98 LEU A O 1
ATOM 732 N N . ARG A 1 99 ? -9.740 -0.181 16.640 1.00 75.88 99 ARG A N 1
ATOM 733 C CA . ARG A 1 99 ? -11.060 0.275 17.111 1.00 75.88 99 ARG A CA 1
ATOM 734 C C . ARG A 1 99 ? -11.446 -0.261 18.491 1.00 75.88 99 ARG A C 1
ATOM 736 O O . ARG A 1 99 ? -12.308 0.333 19.128 1.00 75.88 99 ARG A O 1
ATOM 743 N N . TYR A 1 100 ? -10.813 -1.335 18.964 1.00 77.94 100 TYR A N 1
ATOM 744 C CA . TYR A 1 100 ? -11.008 -1.845 20.326 1.00 77.94 100 TYR A CA 1
ATOM 745 C C . TYR A 1 100 ? -10.152 -1.111 21.367 1.00 77.94 100 TYR A C 1
ATOM 747 O O . TYR A 1 100 ? -10.388 -1.246 22.566 1.00 77.94 100 TYR A O 1
ATOM 755 N N . SER A 1 101 ? -9.160 -0.323 20.939 1.00 84.25 101 SER A N 1
ATOM 756 C CA . SER A 1 101 ? -8.304 0.436 21.848 1.00 84.25 101 SER A CA 1
ATOM 757 C C . SER A 1 101 ? -8.967 1.750 22.258 1.00 84.25 101 SER A C 1
ATOM 759 O O . SER A 1 101 ? -9.253 2.606 21.418 1.00 84.25 101 SER A O 1
ATOM 761 N N . ALA A 1 102 ? -9.140 1.958 23.567 1.00 71.12 102 ALA A N 1
ATOM 762 C CA . ALA A 1 102 ? -9.707 3.190 24.123 1.00 71.12 102 ALA A CA 1
ATOM 763 C C . ALA A 1 102 ? -8.923 4.452 23.705 1.00 71.12 102 ALA A C 1
ATOM 765 O O . ALA A 1 102 ? -9.509 5.508 23.475 1.00 71.12 102 ALA A O 1
ATOM 766 N N . TYR A 1 103 ? -7.601 4.341 23.539 1.00 76.75 103 TYR A N 1
ATOM 767 C CA . TYR A 1 103 ? -6.753 5.450 23.091 1.00 76.75 103 TYR A CA 1
ATOM 768 C C . TYR A 1 103 ? -7.065 5.882 21.659 1.00 76.75 103 TYR A C 1
ATOM 770 O O . TYR A 1 103 ? -7.084 7.075 21.366 1.00 76.75 103 TYR A O 1
ATOM 778 N N . PHE A 1 104 ? -7.339 4.925 20.772 1.00 77.44 104 PHE A N 1
ATOM 779 C CA . PHE A 1 104 ? -7.642 5.224 19.378 1.00 77.44 104 PHE A CA 1
ATOM 780 C C . PHE A 1 104 ? -9.011 5.894 19.236 1.00 77.44 104 PHE A C 1
ATOM 782 O O . PHE A 1 104 ? -9.129 6.880 18.519 1.00 77.44 104 PHE A O 1
ATOM 789 N N . VAL A 1 105 ? -10.014 5.434 19.991 1.00 74.00 105 VAL A N 1
ATOM 790 C CA . VAL A 1 105 ? -11.352 6.050 20.025 1.00 74.00 105 VAL A CA 1
ATOM 791 C C . VAL A 1 105 ? -11.290 7.488 20.554 1.00 74.00 105 VAL A C 1
ATOM 793 O O . VAL A 1 105 ? -11.920 8.383 19.993 1.00 74.00 105 VAL A O 1
ATOM 796 N N . ASN A 1 106 ? -10.478 7.742 21.585 1.00 78.69 106 ASN A N 1
ATOM 797 C CA . ASN A 1 106 ? -10.267 9.095 22.104 1.00 78.69 106 ASN A CA 1
ATOM 798 C C . ASN A 1 106 ? -9.583 10.011 21.075 1.00 78.69 106 ASN A C 1
ATOM 800 O O . ASN A 1 106 ? -9.979 11.165 20.919 1.00 78.69 106 ASN A O 1
ATOM 804 N N . LEU A 1 107 ? -8.590 9.504 20.338 1.00 77.75 107 LEU A N 1
ATOM 805 C CA . LEU A 1 107 ? -7.929 10.253 19.264 1.00 77.75 107 LEU A CA 1
ATOM 806 C C . LEU A 1 107 ? -8.860 10.509 18.073 1.00 77.75 107 LEU A C 1
ATOM 808 O O . LEU A 1 107 ? -8.858 11.613 17.526 1.00 77.75 107 LEU A O 1
ATOM 812 N N . GLU A 1 108 ? -9.683 9.526 17.705 1.00 77.88 108 GLU A N 1
ATOM 813 C CA . GLU A 1 108 ? -10.736 9.677 16.701 1.00 77.88 108 GLU A CA 1
ATOM 814 C C . GLU A 1 108 ? -11.703 10.791 17.116 1.00 77.88 108 GLU A C 1
ATOM 816 O O . GLU A 1 108 ? -11.924 11.712 16.338 1.00 77.88 108 GLU A O 1
ATOM 821 N N . HIS A 1 109 ? -12.178 10.806 18.363 1.00 74.31 109 HIS A N 1
ATOM 822 C CA . HIS A 1 109 ? -13.054 11.869 18.866 1.00 74.31 109 HIS A CA 1
ATOM 823 C C . HIS A 1 109 ? -12.417 13.270 18.877 1.00 74.31 109 HIS A C 1
ATOM 825 O O . HIS A 1 109 ? -13.126 14.260 18.679 1.00 74.31 109 HIS A O 1
ATOM 831 N N . LEU A 1 110 ? -11.105 13.371 19.112 1.00 77.56 110 LEU A N 1
ATOM 832 C CA . LEU A 1 110 ? -10.383 14.648 19.169 1.00 77.56 110 LEU A CA 1
ATOM 833 C C . LEU A 1 110 ? -10.113 15.245 17.781 1.00 77.56 110 LEU A C 1
ATOM 835 O O . LEU A 1 110 ? -10.213 16.459 17.607 1.00 77.56 110 LEU A O 1
ATOM 839 N N . TYR A 1 111 ? -9.773 14.410 16.797 1.00 73.00 111 TYR A N 1
ATOM 840 C CA . TYR A 1 111 ? -9.395 14.866 15.453 1.00 73.00 111 TYR A CA 1
ATOM 841 C C . TYR A 1 111 ? -10.538 14.794 14.437 1.00 73.00 111 TYR A C 1
ATOM 843 O O . TYR A 1 111 ? -10.624 15.628 13.532 1.00 73.00 111 TYR A O 1
ATOM 851 N N . LEU A 1 112 ? -11.440 13.826 14.576 1.00 70.50 112 LEU A N 1
ATOM 852 C CA . LEU A 1 112 ? -12.638 13.694 13.758 1.00 70.50 112 LEU A CA 1
ATOM 853 C C . LEU A 1 112 ? -13.818 14.234 14.573 1.00 70.50 112 LEU A C 1
ATOM 855 O O . LEU A 1 112 ? -14.541 13.494 15.232 1.00 70.50 112 LEU A O 1
ATOM 859 N N . LYS A 1 113 ? -14.012 15.563 14.529 1.00 52.00 113 LYS A N 1
ATOM 860 C CA . LYS A 1 113 ? -15.205 16.234 15.080 1.00 52.00 113 LYS A CA 1
ATOM 861 C C . LYS A 1 113 ? -16.453 15.426 14.680 1.00 52.00 113 LYS A C 1
ATOM 863 O O . LYS A 1 113 ? -16.592 15.125 13.491 1.00 52.00 113 LYS A O 1
ATOM 868 N N . PRO A 1 114 ? -17.350 15.066 15.616 1.00 52.56 114 PRO A N 1
ATOM 869 C CA . PRO A 1 114 ? -18.387 14.074 15.363 1.00 52.56 114 PRO A CA 1
ATOM 870 C C . PRO A 1 114 ? -19.352 14.588 14.294 1.00 52.56 114 PRO A C 1
ATOM 872 O O . PRO A 1 114 ? -20.220 15.420 14.560 1.00 52.56 114 PRO A O 1
ATOM 875 N N . SER A 1 115 ? -19.215 14.091 13.065 1.00 52.50 115 SER A N 1
ATOM 876 C CA . SER A 1 115 ? -20.248 14.257 12.050 1.00 52.50 115 SER A CA 1
ATOM 877 C C . SER A 1 115 ? -21.311 13.194 12.294 1.00 52.50 115 SER A C 1
ATOM 879 O O . SER A 1 115 ? -21.217 12.073 11.806 1.00 52.50 115 SER A O 1
ATOM 881 N N . LYS A 1 116 ? -22.306 13.613 13.082 1.00 40.91 116 LYS A N 1
ATOM 882 C CA . LYS A 1 116 ? -23.602 12.981 13.362 1.00 40.91 116 LYS A CA 1
ATOM 883 C C . LYS A 1 116 ? -23.586 11.656 14.133 1.00 40.91 116 LYS A C 1
ATOM 885 O O . LYS A 1 116 ? -23.203 10.605 13.636 1.00 40.91 116 LYS A O 1
ATOM 890 N N . LYS A 1 117 ? -24.201 11.726 15.321 1.00 47.09 117 LYS A N 1
ATOM 891 C CA . LYS A 1 117 ? -24.956 10.625 15.927 1.00 47.09 117 LYS A CA 1
ATOM 892 C C . LYS A 1 117 ? -25.843 9.977 14.852 1.00 47.09 117 LYS A C 1
ATOM 894 O O . LYS A 1 117 ? -26.790 10.605 14.384 1.00 47.09 117 LYS A O 1
ATOM 899 N N . LEU A 1 118 ? -25.538 8.738 14.486 1.00 46.72 118 LEU A N 1
ATOM 900 C CA . LEU A 1 118 ? -26.544 7.766 14.072 1.00 46.72 118 LEU A CA 1
ATOM 901 C C . LEU A 1 118 ? -27.049 7.203 15.412 1.00 46.72 118 LEU A C 1
ATOM 903 O O . LEU A 1 118 ? -26.357 6.431 16.057 1.00 46.72 118 LEU A O 1
ATOM 907 N N . GLY A 1 119 ? -28.055 7.804 16.037 1.00 37.28 119 GLY A N 1
ATOM 908 C CA . GLY A 1 119 ? -29.415 7.665 15.548 1.00 37.28 119 GLY A CA 1
ATOM 909 C C . GLY A 1 119 ? -29.909 6.303 16.013 1.00 37.28 119 GLY A C 1
ATOM 910 O O . GLY A 1 119 ? -30.008 5.388 15.207 1.00 37.28 119 GLY A O 1
ATOM 911 N N . GLU A 1 120 ? -30.128 6.182 17.324 1.00 38.34 120 GLU A N 1
ATOM 912 C CA . GLU A 1 120 ? -31.011 5.170 17.892 1.00 38.34 120 GLU A CA 1
ATOM 913 C C . GLU A 1 120 ? -32.351 5.214 17.152 1.00 38.34 120 GLU A C 1
ATOM 915 O O . GLU A 1 120 ? -32.996 6.268 17.101 1.00 38.34 120 GLU A O 1
ATOM 920 N N . LYS A 1 121 ? -32.741 4.080 16.575 1.00 36.28 121 LYS A N 1
ATOM 921 C CA . LYS A 1 121 ? -34.034 3.416 16.766 1.00 36.28 121 LYS A CA 1
ATOM 922 C C . LYS A 1 121 ? -33.992 2.040 16.116 1.00 36.28 121 LYS A C 1
ATOM 924 O O . LYS A 1 121 ? -33.526 1.960 14.960 1.00 36.28 121 LYS A O 1
#

Organism: NCBI:txid315405

Solvent-accessible surface area (backbone atoms only — not comparable to full-atom values): 6491 Å² total; per-residue (Å²): 117,72,73,56,55,52,62,10,44,54,52,5,53,53,34,12,52,52,37,23,69,75,68,74,38,75,70,38,23,43,51,19,26,36,47,19,25,14,50,51,16,39,60,57,42,47,61,53,47,53,52,52,47,56,71,70,48,80,74,50,62,68,61,53,51,54,52,48,66,71,42,33,65,82,64,39,26,56,54,35,39,52,49,38,53,52,53,38,54,50,50,52,50,51,54,58,56,45,66,74,36,68,68,48,50,53,49,44,56,71,72,48,67,83,83,66,86,83,71,90,128

Radius of gyration: 19.54 Å; Cα contacts (8 Å, |Δi|>4): 110; chains: 1; bounding box: 60×28×48 Å

Secondary structure (DSSP, 8-state):
-HHHHHHHHHHHHHHHHHHHHHH--HHHHHHHHIIIIIIIHHHHHHHHHHHHHHHHSTT-HHHHHHHHHHT-HHHHHHHHHHHHHHHHHHHHHHHHHHTT-HHHHHHHHHHS---------

pLDDT: mean 74.87, std 13.47, range [36.28, 91.31]

InterPro domains:
  IPR012652 Energy coupling factor transporter S component ThiW [PF09512] (3-98)

Foldseek 3Di:
DPPLQVQQVVQLQVQLVVQCVVPVDNVSSLVSNCCRNQPVSLVVSLVVVLVVCCVVVVPPVVVSVVVNVCSPSVNRNVVSNVVSVVVSVVVVVVVVVLVPDPVSVVVCCVPVVDPDDPDDD